Protein AF-A0A3D3LKY5-F1 (afdb_monomer)

Secondary structure (DSSP, 8-state):
--PPPPPP---TTHHHHHHHHHHHHHHHHHHHHHHHHHHHHHHHHHHHHHHHHHHHHHHHHHHHHHS--S---------------PPPEE-TTS-EEE----PPPP---GGG-S-HHHHHHHHHHHSTT--HHHHHHHH--

Structure (mmCIF, N/CA/C/O backbone):
data_AF-A0A3D3LKY5-F1
#
_entry.id   AF-A0A3D3LKY5-F1
#
loop_
_atom_site.group_PDB
_atom_site.id
_atom_site.type_symbol
_atom_site.label_atom_id
_atom_site.label_alt_id
_atom_site.label_comp_id
_atom_site.label_asym_id
_atom_site.label_entity_id
_atom_site.label_seq_id
_atom_site.pdbx_PDB_ins_code
_atom_site.Cartn_x
_atom_site.Cartn_y
_atom_site.Cartn_z
_atom_site.occupancy
_atom_site.B_iso_or_equiv
_atom_site.auth_seq_id
_atom_site.auth_comp_id
_atom_site.auth_asym_id
_atom_site.auth_atom_id
_atom_site.pdbx_PDB_model_num
ATOM 1 N N . MET A 1 1 ? 60.488 28.806 -80.073 1.00 52.31 1 MET A N 1
ATOM 2 C CA . MET A 1 1 ? 60.770 27.748 -79.081 1.00 52.31 1 MET A CA 1
ATOM 3 C C . MET A 1 1 ? 59.450 27.119 -78.659 1.00 52.31 1 MET A C 1
ATOM 5 O O . MET A 1 1 ? 58.721 27.732 -77.890 1.00 52.31 1 MET A O 1
ATOM 9 N N . ARG A 1 2 ? 59.083 25.960 -79.209 1.00 46.91 2 ARG A N 1
ATOM 10 C CA . ARG A 1 2 ? 57.950 25.161 -78.720 1.00 46.91 2 ARG A CA 1
ATOM 11 C C . ARG A 1 2 ? 58.425 23.718 -78.648 1.00 46.91 2 ARG A C 1
ATOM 13 O O . ARG A 1 2 ? 58.752 23.145 -79.676 1.00 46.91 2 ARG A O 1
ATOM 20 N N . GLY A 1 3 ? 58.602 23.235 -77.420 1.00 55.47 3 GLY A N 1
ATOM 21 C CA . GLY A 1 3 ? 59.108 21.901 -77.127 1.00 55.47 3 GLY A CA 1
ATOM 22 C C . GLY A 1 3 ? 58.066 20.847 -77.463 1.00 55.47 3 GLY A C 1
ATOM 23 O O . GLY A 1 3 ? 56.896 20.993 -77.110 1.00 55.47 3 GLY A O 1
ATOM 24 N N . GLU A 1 4 ? 58.510 19.809 -78.157 1.00 60.66 4 GLU A N 1
ATOM 25 C CA . GLU A 1 4 ? 57.717 18.615 -78.399 1.00 60.66 4 GLU A CA 1
ATOM 26 C C . GLU A 1 4 ? 57.627 17.792 -77.111 1.00 60.66 4 GLU A C 1
ATOM 28 O O . GLU A 1 4 ? 58.627 17.542 -76.434 1.00 60.66 4 GLU A O 1
ATOM 33 N N . VAL A 1 5 ? 56.405 17.412 -76.748 1.00 64.69 5 VAL A N 1
ATOM 34 C CA . VAL A 1 5 ? 56.113 16.546 -75.606 1.00 64.69 5 VAL A CA 1
ATOM 35 C C . VAL A 1 5 ? 56.285 15.088 -76.033 1.00 64.69 5 VAL A C 1
ATOM 37 O O . VAL A 1 5 ? 55.597 14.606 -76.928 1.00 64.69 5 VAL A O 1
ATOM 40 N N . MET A 1 6 ? 57.230 14.391 -75.402 1.00 57.34 6 MET A N 1
ATOM 41 C CA . MET A 1 6 ? 57.475 12.964 -75.621 1.00 57.34 6 MET A CA 1
ATOM 42 C C . MET A 1 6 ? 56.265 12.123 -75.169 1.00 57.34 6 MET A C 1
ATOM 44 O O . MET A 1 6 ? 55.723 12.388 -74.092 1.00 57.34 6 MET A O 1
ATOM 48 N N . PRO A 1 7 ? 55.855 11.087 -75.925 1.00 61.62 7 PRO A N 1
ATOM 49 C CA . PRO A 1 7 ? 54.825 10.151 -75.488 1.00 61.62 7 PRO A CA 1
ATOM 50 C C . PRO A 1 7 ? 55.336 9.317 -74.304 1.00 61.62 7 PRO A C 1
ATOM 52 O O . PRO A 1 7 ? 56.430 8.752 -74.344 1.00 61.62 7 PRO A O 1
ATOM 55 N N . SER A 1 8 ? 54.551 9.258 -73.227 1.00 70.62 8 SER A N 1
ATOM 56 C CA . SER A 1 8 ? 54.893 8.525 -72.008 1.00 70.62 8 SER A CA 1
ATOM 57 C C . SER A 1 8 ? 55.044 7.029 -72.292 1.00 70.62 8 SER A C 1
ATOM 59 O O . SER A 1 8 ? 54.102 6.387 -72.759 1.00 70.62 8 SER A O 1
ATOM 61 N N . LEU A 1 9 ? 56.219 6.469 -71.982 1.00 64.88 9 LEU A N 1
ATOM 62 C CA . LEU A 1 9 ? 56.462 5.028 -72.001 1.00 64.88 9 LEU A CA 1
ATOM 63 C C . LEU A 1 9 ? 55.531 4.339 -70.992 1.00 64.88 9 LEU A C 1
ATOM 65 O O . LEU A 1 9 ? 55.742 4.430 -69.784 1.00 64.88 9 LEU A O 1
ATOM 69 N N . ILE A 1 10 ? 54.528 3.629 -71.503 1.00 66.50 10 ILE A N 1
ATOM 70 C CA . ILE A 1 10 ? 53.715 2.679 -70.739 1.00 66.50 10 ILE A CA 1
ATOM 71 C C . ILE A 1 10 ? 54.662 1.594 -70.219 1.00 66.50 10 ILE A C 1
ATOM 73 O O . ILE A 1 10 ? 55.344 0.937 -71.011 1.00 66.50 10 ILE A O 1
ATOM 77 N N . ARG A 1 11 ? 54.754 1.436 -68.895 1.00 65.81 11 ARG A N 1
ATOM 78 C CA . ARG A 1 11 ? 55.607 0.428 -68.253 1.00 65.81 11 ARG A CA 1
ATOM 79 C C . ARG A 1 11 ? 54.828 -0.888 -68.181 1.00 65.81 11 ARG A C 1
ATOM 81 O O . ARG A 1 11 ? 53.928 -1.004 -67.348 1.00 65.81 11 ARG A O 1
ATOM 88 N N . PRO A 1 12 ? 55.150 -1.903 -69.005 1.00 63.28 12 PRO A N 1
ATOM 89 C CA . PRO A 1 12 ? 54.404 -3.153 -68.991 1.00 63.28 12 PRO A CA 1
ATOM 90 C C . PRO A 1 12 ? 54.584 -3.843 -67.631 1.00 63.28 12 PRO A C 1
ATOM 92 O O . PRO A 1 12 ? 55.685 -4.249 -67.269 1.00 63.28 12 PRO A O 1
ATOM 95 N N . GLY A 1 13 ? 53.494 -3.933 -66.865 1.00 63.78 13 GLY A N 1
ATOM 96 C CA . GLY A 1 13 ? 53.417 -4.638 -65.581 1.00 63.78 13 GLY A CA 1
ATOM 97 C C . GLY A 1 13 ? 53.210 -3.757 -64.342 1.00 63.78 13 GLY A C 1
ATOM 98 O O . GLY A 1 13 ? 52.668 -4.253 -63.360 1.00 63.78 13 GLY A O 1
ATOM 99 N N . GLY A 1 14 ? 53.566 -2.468 -64.378 1.00 71.31 14 GLY A N 1
ATOM 100 C CA . GLY A 1 14 ? 53.339 -1.551 -63.246 1.00 71.31 14 GLY A CA 1
ATOM 101 C C . GLY A 1 14 ? 51.885 -1.088 -63.156 1.00 71.31 14 GLY A C 1
ATOM 102 O O . GLY A 1 14 ? 51.261 -1.159 -62.100 1.00 71.31 14 GLY A O 1
ATOM 103 N N . ASP A 1 15 ? 51.322 -0.728 -64.306 1.00 72.50 15 ASP A N 1
ATOM 104 C CA . ASP A 1 15 ? 50.029 -0.046 -64.388 1.00 72.50 15 ASP A CA 1
ATOM 105 C C . ASP A 1 15 ? 48.854 -0.951 -63.970 1.00 72.50 15 ASP A C 1
ATOM 107 O O . ASP A 1 15 ? 47.875 -0.487 -63.391 1.00 72.50 15 ASP A O 1
ATOM 111 N N . LEU A 1 16 ? 48.960 -2.269 -64.194 1.00 67.50 16 LEU A N 1
ATOM 112 C CA . LEU A 1 16 ? 47.944 -3.244 -63.771 1.00 67.50 16 LEU A CA 1
ATOM 113 C C . LEU A 1 16 ? 47.946 -3.461 -62.253 1.00 67.50 16 LEU A C 1
ATOM 115 O O . LEU A 1 16 ? 46.887 -3.615 -61.645 1.00 67.50 16 LEU A O 1
ATOM 119 N N . VAL A 1 17 ? 49.133 -3.466 -61.641 1.00 71.31 17 VAL A N 1
ATOM 120 C CA . VAL A 1 17 ? 49.287 -3.612 -60.189 1.00 71.31 17 VAL A CA 1
ATOM 121 C C . VAL A 1 17 ? 48.835 -2.334 -59.481 1.00 71.31 17 VAL A C 1
ATOM 123 O O . VAL A 1 17 ? 48.178 -2.392 -58.445 1.00 71.31 17 VAL A O 1
ATOM 126 N N . GLU A 1 18 ? 49.111 -1.170 -60.059 1.00 74.19 18 GLU A N 1
ATOM 127 C CA . GLU A 1 18 ? 48.651 0.107 -59.519 1.00 74.19 18 GLU A CA 1
ATOM 128 C C . GLU A 1 18 ? 47.128 0.262 -59.640 1.00 74.19 18 GLU A C 1
ATOM 130 O O . GLU A 1 18 ? 46.463 0.586 -58.653 1.00 74.19 18 GLU A O 1
ATOM 135 N N . ALA A 1 19 ? 46.551 -0.089 -60.794 1.00 73.31 19 ALA A N 1
ATOM 136 C CA . ALA A 1 19 ? 45.103 -0.089 -60.989 1.00 73.31 19 ALA A CA 1
ATOM 137 C C . ALA A 1 19 ? 44.390 -1.076 -60.049 1.00 73.31 19 ALA A C 1
ATOM 139 O O . ALA A 1 19 ? 43.373 -0.727 -59.446 1.00 73.31 19 ALA A O 1
ATOM 140 N N . THR A 1 20 ? 44.930 -2.289 -59.863 1.00 76.50 20 THR A N 1
ATOM 141 C CA . THR A 1 20 ? 44.315 -3.270 -58.957 1.00 76.50 20 THR A CA 1
ATOM 142 C C . THR A 1 20 ? 44.424 -2.846 -57.494 1.00 76.50 20 THR A C 1
ATOM 144 O O . THR A 1 20 ? 43.469 -3.034 -56.742 1.00 76.50 20 THR A O 1
ATOM 147 N N . ASN A 1 21 ? 45.542 -2.239 -57.082 1.00 76.12 21 ASN A N 1
ATOM 148 C CA . ASN A 1 21 ? 45.731 -1.756 -55.714 1.00 76.12 21 ASN A CA 1
ATOM 149 C C . ASN A 1 21 ? 44.839 -0.546 -55.413 1.00 76.12 21 ASN A C 1
ATOM 151 O O . ASN A 1 21 ? 44.225 -0.496 -54.347 1.00 76.12 21 ASN A O 1
ATOM 155 N N . ALA A 1 22 ? 44.698 0.386 -56.360 1.00 77.81 22 ALA A N 1
ATOM 156 C CA . ALA A 1 22 ? 43.762 1.502 -56.245 1.00 77.81 22 ALA A CA 1
ATOM 157 C C . ALA A 1 22 ? 42.313 1.001 -56.129 1.00 77.81 22 ALA A C 1
ATOM 159 O O . ALA A 1 22 ? 41.552 1.457 -55.276 1.00 77.81 22 ALA A O 1
ATOM 160 N N . GLN A 1 23 ? 41.944 -0.001 -56.929 1.00 76.88 23 GLN A N 1
ATOM 161 C CA . GLN A 1 23 ? 40.609 -0.589 -56.899 1.00 76.88 23 GLN A CA 1
ATOM 162 C C . GLN A 1 23 ? 40.333 -1.388 -55.615 1.00 76.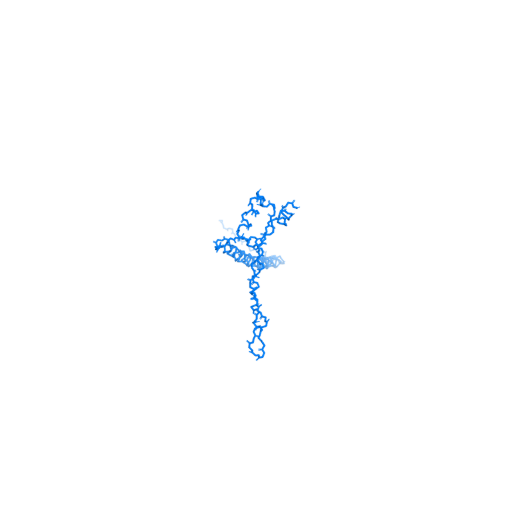88 23 GLN A C 1
ATOM 164 O O . GLN A 1 23 ? 39.226 -1.313 -55.081 1.00 76.88 23 GLN A O 1
ATOM 169 N N . LEU A 1 24 ? 41.325 -2.107 -55.079 1.00 75.62 24 LEU A N 1
ATOM 170 C CA . LEU A 1 24 ? 41.229 -2.787 -53.783 1.00 75.62 24 LEU A CA 1
ATOM 171 C C . LEU A 1 24 ? 41.113 -1.789 -52.625 1.00 75.62 24 LEU A C 1
ATOM 173 O O . LEU A 1 24 ? 40.281 -1.991 -51.745 1.00 75.62 24 LEU A O 1
ATOM 177 N N . GLY A 1 25 ? 41.876 -0.692 -52.653 1.00 73.81 25 GLY A N 1
ATOM 178 C CA . GLY A 1 25 ? 41.797 0.372 -51.649 1.00 73.81 25 GLY A CA 1
ATOM 179 C C . GLY A 1 25 ? 40.419 1.039 -51.597 1.00 73.81 25 GLY A C 1
ATOM 180 O O . GLY A 1 25 ? 39.870 1.231 -50.514 1.00 73.81 25 GLY A O 1
ATOM 181 N N . ILE A 1 26 ? 39.813 1.306 -52.759 1.00 75.94 26 ILE A N 1
ATOM 182 C CA . ILE A 1 26 ? 38.449 1.857 -52.845 1.00 75.94 26 ILE A CA 1
ATOM 183 C C . ILE A 1 26 ? 37.420 0.867 -52.280 1.00 75.94 26 ILE A C 1
ATOM 185 O O . ILE A 1 26 ? 36.533 1.261 -51.528 1.00 75.94 26 ILE A O 1
ATOM 189 N N . ARG A 1 27 ? 37.543 -0.427 -52.602 1.00 72.62 27 ARG A N 1
ATOM 190 C CA . ARG A 1 27 ? 36.620 -1.471 -52.120 1.00 72.62 27 ARG A CA 1
ATOM 191 C C . ARG A 1 27 ? 36.737 -1.702 -50.613 1.00 72.62 27 ARG A C 1
ATOM 193 O O . ARG A 1 27 ? 35.718 -1.896 -49.962 1.00 72.62 27 ARG A O 1
ATOM 200 N N . LEU A 1 28 ? 37.950 -1.678 -50.064 1.00 74.06 28 LEU A N 1
ATOM 201 C CA . LEU A 1 28 ? 38.181 -1.816 -48.624 1.00 74.06 28 LEU A CA 1
ATOM 202 C C . LEU A 1 28 ? 37.582 -0.632 -47.856 1.00 74.06 28 LEU A C 1
ATOM 204 O O . LEU A 1 28 ? 36.831 -0.859 -46.912 1.00 74.06 28 LEU A O 1
ATOM 208 N N . GLY A 1 29 ? 37.809 0.602 -48.317 1.00 73.06 29 GLY A N 1
ATOM 209 C CA . GLY A 1 29 ? 37.214 1.791 -47.698 1.00 73.06 29 GLY A CA 1
ATOM 210 C C . GLY A 1 29 ? 35.680 1.797 -47.734 1.00 73.06 29 GLY A C 1
ATOM 211 O O . GLY A 1 29 ? 35.040 2.219 -46.772 1.00 73.06 29 GLY A O 1
ATOM 212 N N . ASP A 1 30 ? 35.078 1.272 -48.806 1.00 75.44 30 ASP A N 1
ATOM 213 C CA . ASP A 1 30 ? 33.621 1.153 -48.937 1.00 75.44 30 ASP A CA 1
ATOM 214 C C . ASP A 1 30 ? 33.035 0.125 -47.945 1.00 75.44 30 ASP A C 1
ATOM 216 O O . ASP A 1 30 ? 32.052 0.401 -47.252 1.00 75.44 30 ASP A O 1
ATOM 220 N N . LEU A 1 31 ? 33.695 -1.030 -47.784 1.00 75.56 31 LEU A N 1
ATOM 221 C CA . LEU A 1 31 ? 33.303 -2.070 -46.821 1.00 75.56 31 LEU A CA 1
ATOM 222 C C . LEU A 1 31 ? 33.461 -1.610 -45.363 1.00 75.56 31 LEU A C 1
ATOM 224 O O . LEU A 1 31 ? 32.589 -1.887 -44.533 1.00 75.56 31 LEU A O 1
ATOM 228 N N . GLU A 1 32 ? 34.543 -0.896 -45.050 1.00 74.38 32 GLU A N 1
ATOM 229 C CA . GLU A 1 32 ? 34.775 -0.315 -43.725 1.00 74.38 32 GLU A CA 1
ATOM 230 C C . GLU A 1 32 ? 33.727 0.754 -43.394 1.00 74.38 32 GLU A C 1
ATOM 232 O O . GLU A 1 32 ? 33.139 0.722 -42.309 1.00 74.38 32 GLU A O 1
ATOM 237 N N . GLY A 1 33 ? 33.416 1.643 -44.344 1.00 72.62 33 GLY A N 1
ATOM 238 C CA . GLY A 1 33 ? 32.361 2.647 -44.192 1.00 72.62 33 GLY A CA 1
ATOM 239 C C . GLY A 1 33 ? 30.993 2.014 -43.928 1.00 72.62 33 GLY A C 1
ATOM 240 O O . GLY A 1 33 ? 30.315 2.366 -42.960 1.00 72.62 33 GLY A O 1
ATOM 241 N N . HIS A 1 34 ? 30.632 0.991 -44.707 1.00 70.38 34 HIS A N 1
ATOM 242 C CA . HIS A 1 34 ? 29.359 0.283 -44.551 1.00 70.38 34 HIS A CA 1
ATOM 243 C C . HIS A 1 34 ? 29.252 -0.433 -43.194 1.00 70.38 34 HIS A C 1
ATOM 245 O O . HIS A 1 34 ? 28.199 -0.403 -42.548 1.00 70.38 34 HIS A O 1
ATOM 251 N N . ALA A 1 35 ? 30.338 -1.051 -42.718 1.00 72.69 35 ALA A N 1
ATOM 252 C CA . ALA A 1 35 ? 30.370 -1.702 -41.407 1.00 72.69 35 ALA A CA 1
ATOM 253 C C . ALA A 1 35 ? 30.229 -0.693 -40.248 1.00 72.69 35 ALA A C 1
ATOM 255 O O . ALA A 1 35 ? 29.522 -0.955 -39.261 1.00 72.69 35 ALA A O 1
ATOM 256 N N . VAL A 1 36 ? 30.854 0.481 -40.376 1.00 78.06 36 VAL A N 1
ATOM 257 C CA . VAL A 1 36 ? 30.752 1.574 -39.399 1.00 78.06 36 VAL A CA 1
ATOM 258 C C . VAL A 1 36 ? 29.339 2.159 -39.367 1.00 78.06 36 VAL A C 1
ATOM 260 O O . VAL A 1 36 ? 28.795 2.367 -38.278 1.00 78.06 36 VAL A O 1
ATOM 263 N N . ASP A 1 37 ? 28.699 2.354 -40.519 1.00 79.31 37 ASP A N 1
ATOM 264 C CA . ASP A 1 37 ? 27.351 2.926 -40.604 1.00 79.31 37 ASP A CA 1
ATOM 265 C C . ASP A 1 37 ? 26.276 2.008 -40.014 1.00 79.31 37 ASP A C 1
ATOM 267 O O . ASP A 1 37 ? 25.388 2.463 -39.280 1.00 79.31 37 ASP A O 1
ATOM 271 N N . ILE A 1 38 ? 26.381 0.696 -40.245 1.00 80.88 38 ILE A N 1
ATOM 272 C CA . ILE A 1 38 ? 25.483 -0.294 -39.631 1.00 80.88 38 ILE A CA 1
ATOM 273 C C . ILE A 1 38 ? 25.619 -0.257 -38.105 1.00 80.88 38 ILE A C 1
ATOM 275 O O . ILE A 1 38 ? 24.614 -0.262 -37.385 1.00 80.88 38 ILE A O 1
ATOM 279 N N . THR A 1 39 ? 26.852 -0.183 -37.604 1.00 82.50 39 THR A N 1
ATOM 280 C CA . THR A 1 39 ? 27.130 -0.120 -36.164 1.00 82.50 39 THR A CA 1
ATOM 281 C C . THR A 1 39 ? 26.595 1.177 -35.560 1.00 82.50 39 THR A C 1
ATOM 283 O O . THR A 1 39 ? 25.874 1.146 -34.558 1.00 82.50 39 THR A O 1
ATOM 286 N N . ARG A 1 40 ? 26.844 2.316 -36.215 1.00 88.12 40 ARG A N 1
ATOM 287 C CA . ARG A 1 40 ? 26.341 3.635 -35.810 1.00 88.12 40 ARG A CA 1
ATOM 288 C C . ARG A 1 40 ? 24.813 3.658 -35.746 1.00 88.12 40 ARG A C 1
ATOM 290 O O . ARG A 1 40 ? 24.254 4.160 -34.771 1.00 88.12 40 ARG A O 1
ATOM 297 N N . ARG A 1 41 ? 24.125 3.068 -36.727 1.00 89.50 41 ARG A N 1
ATOM 298 C CA . ARG A 1 41 ? 22.655 2.999 -36.759 1.00 89.50 41 ARG A CA 1
ATOM 299 C C . ARG A 1 41 ? 22.077 2.158 -35.618 1.00 89.50 41 ARG A C 1
ATOM 301 O O . ARG A 1 41 ? 21.067 2.543 -35.032 1.00 89.50 41 ARG A O 1
ATOM 308 N N . ARG A 1 42 ? 22.719 1.039 -35.270 1.00 91.31 42 ARG A N 1
ATOM 309 C CA . ARG A 1 42 ? 22.307 0.189 -34.137 1.00 91.31 42 ARG A CA 1
ATOM 310 C C . ARG A 1 42 ? 22.475 0.901 -32.796 1.00 91.31 42 ARG A C 1
ATOM 312 O O . ARG A 1 42 ? 21.579 0.820 -31.961 1.00 91.31 42 ARG A O 1
ATOM 319 N N . ILE A 1 43 ? 23.578 1.630 -32.619 1.00 93.81 43 ILE A N 1
ATOM 320 C CA . ILE A 1 43 ? 23.828 2.431 -31.412 1.00 93.81 43 ILE A CA 1
ATOM 321 C C . ILE A 1 43 ? 22.760 3.517 -31.264 1.00 93.81 43 ILE A C 1
ATOM 323 O O . ILE A 1 43 ? 22.163 3.642 -30.199 1.00 93.81 43 ILE A O 1
ATOM 327 N N . TRP A 1 44 ? 22.453 4.251 -32.337 1.00 95.50 44 TRP A N 1
ATOM 328 C CA . TRP A 1 44 ? 21.390 5.259 -32.314 1.00 95.50 44 TRP A CA 1
ATOM 329 C C . TRP A 1 44 ? 20.019 4.671 -31.983 1.00 95.50 44 TRP A C 1
ATOM 331 O O . TRP A 1 44 ? 19.278 5.265 -31.205 1.00 95.50 44 TRP A O 1
ATOM 341 N N . LEU A 1 45 ? 19.692 3.494 -32.521 1.00 95.12 45 LEU A N 1
ATOM 342 C CA . LEU A 1 45 ? 18.448 2.800 -32.191 1.00 95.12 45 LEU A CA 1
ATOM 343 C C . LEU A 1 45 ? 18.396 2.429 -30.703 1.00 95.12 45 LEU A C 1
ATOM 345 O O . LEU A 1 45 ? 17.387 2.682 -30.050 1.00 95.12 45 LEU A O 1
ATOM 349 N N . ALA A 1 46 ? 19.485 1.887 -30.152 1.00 95.31 46 ALA A N 1
ATOM 350 C CA . ALA A 1 46 ? 19.567 1.554 -28.733 1.00 95.31 46 ALA A CA 1
ATOM 351 C C . ALA A 1 46 ? 19.406 2.799 -27.846 1.00 95.31 46 ALA A C 1
ATOM 353 O O . ALA A 1 46 ? 18.621 2.765 -26.900 1.00 95.31 46 ALA A O 1
ATOM 354 N N . ILE A 1 47 ? 20.080 3.905 -28.183 1.00 96.56 47 ILE A N 1
ATOM 355 C CA . ILE A 1 47 ? 19.946 5.185 -27.471 1.00 96.56 47 ILE A CA 1
ATOM 356 C C . ILE A 1 47 ? 18.483 5.629 -27.462 1.00 96.56 47 ILE A C 1
ATOM 358 O O . ILE A 1 47 ? 17.940 5.886 -26.395 1.00 96.56 47 ILE A O 1
ATOM 362 N N . TRP A 1 48 ? 17.818 5.639 -28.619 1.00 97.56 48 TRP A N 1
ATOM 363 C CA . TRP A 1 48 ? 16.413 6.042 -28.714 1.00 97.56 48 TRP A CA 1
ATOM 364 C C . TRP A 1 48 ? 15.477 5.175 -27.871 1.00 97.56 48 TRP A C 1
ATOM 366 O O . TRP A 1 48 ? 14.611 5.709 -27.177 1.00 97.56 48 TRP A O 1
ATOM 376 N N . VAL A 1 49 ? 15.662 3.854 -27.893 1.00 97.56 49 VAL A N 1
ATOM 377 C CA . VAL A 1 49 ? 14.863 2.925 -27.081 1.00 97.56 49 VAL A CA 1
ATOM 378 C C . VAL A 1 49 ? 15.073 3.191 -25.591 1.00 97.56 49 VAL A C 1
ATOM 380 O O . VAL A 1 49 ? 14.098 3.329 -24.852 1.00 97.56 49 VAL A O 1
ATOM 383 N N . PHE A 1 50 ? 16.324 3.319 -25.145 1.00 97.50 50 PHE A N 1
ATOM 384 C CA . PHE A 1 50 ? 16.625 3.621 -23.746 1.00 97.50 50 PHE A CA 1
ATOM 385 C C . PHE A 1 50 ? 16.072 4.983 -23.324 1.00 97.50 50 PHE A C 1
ATOM 387 O O . PHE A 1 50 ? 15.440 5.081 -22.274 1.00 97.50 50 PHE A O 1
ATOM 394 N N . THR A 1 51 ? 16.240 6.018 -24.147 1.00 97.94 51 THR A N 1
ATOM 395 C CA . THR A 1 51 ? 15.677 7.349 -23.896 1.00 97.94 51 THR A CA 1
ATOM 396 C C . THR A 1 51 ? 14.160 7.285 -23.729 1.00 97.94 51 THR A C 1
ATOM 398 O O . THR A 1 51 ? 13.634 7.855 -22.776 1.00 97.94 51 THR A O 1
ATOM 401 N N . LEU A 1 52 ? 13.452 6.547 -24.589 1.00 98.00 52 LEU A N 1
ATOM 402 C CA . LEU A 1 52 ? 12.000 6.390 -24.492 1.00 98.00 52 LEU A CA 1
ATOM 403 C C . LEU A 1 52 ? 11.580 5.692 -23.188 1.00 98.00 52 LEU A C 1
ATOM 405 O O . LEU A 1 52 ? 10.653 6.145 -22.517 1.00 98.00 52 LEU A O 1
ATOM 409 N N . ILE A 1 53 ? 12.289 4.631 -22.792 1.00 97.56 53 ILE A N 1
ATOM 410 C CA . ILE A 1 53 ? 12.048 3.933 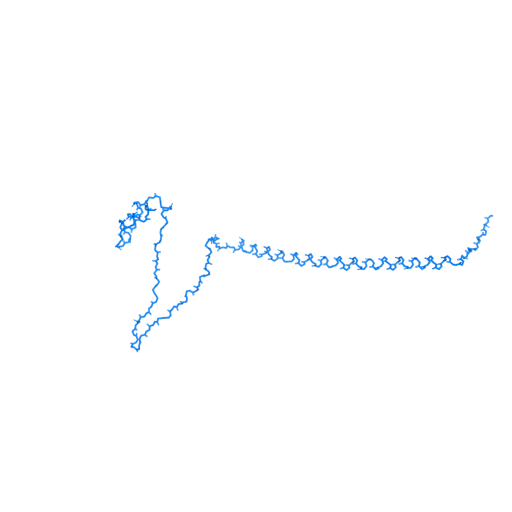-21.520 1.00 97.56 53 ILE A CA 1
ATOM 411 C C . ILE A 1 53 ? 12.254 4.887 -20.339 1.00 97.56 53 ILE A C 1
ATOM 413 O O . ILE A 1 53 ? 11.397 4.968 -19.459 1.00 97.56 53 ILE A O 1
ATOM 417 N N . PHE A 1 54 ? 13.353 5.645 -20.323 1.00 97.50 54 PHE A N 1
ATOM 418 C CA . PHE A 1 54 ? 13.628 6.603 -19.252 1.00 97.50 54 PHE A CA 1
ATOM 419 C C . PHE A 1 54 ? 12.586 7.722 -19.180 1.00 97.50 54 PHE A C 1
ATOM 421 O O . PHE A 1 54 ? 12.185 8.092 -18.078 1.00 97.50 54 PHE A O 1
ATOM 428 N N . ILE A 1 55 ? 12.093 8.216 -20.319 1.00 97.56 55 ILE A N 1
ATOM 429 C CA . ILE A 1 55 ? 10.993 9.190 -20.355 1.00 97.56 55 ILE A CA 1
ATOM 430 C C . ILE A 1 55 ? 9.717 8.591 -19.751 1.00 97.56 55 ILE A C 1
ATOM 432 O O . ILE A 1 55 ? 9.076 9.244 -18.931 1.00 97.56 55 ILE A O 1
ATOM 436 N N . LEU A 1 56 ? 9.360 7.348 -20.094 1.00 96.50 56 LEU A N 1
ATOM 437 C CA . LEU A 1 56 ? 8.184 6.672 -19.529 1.00 96.50 56 LEU A CA 1
ATOM 438 C C . LEU A 1 56 ? 8.305 6.466 -18.015 1.00 96.50 56 LEU A C 1
ATOM 440 O O . LEU A 1 56 ? 7.345 6.713 -17.283 1.00 96.50 56 LEU A O 1
ATOM 444 N N . LEU A 1 57 ? 9.479 6.051 -17.536 1.00 95.06 57 LEU A N 1
ATOM 445 C CA . LEU A 1 57 ? 9.755 5.920 -16.104 1.00 95.06 57 LEU A CA 1
ATOM 446 C C . LEU A 1 57 ? 9.674 7.278 -15.404 1.00 95.06 57 LEU A C 1
ATOM 448 O O . LEU A 1 57 ? 9.002 7.391 -14.382 1.00 95.06 57 LEU A O 1
ATOM 452 N N . GLY A 1 58 ? 10.303 8.309 -15.969 1.00 93.69 58 GLY A N 1
ATOM 453 C CA . GLY A 1 58 ? 10.260 9.674 -15.450 1.00 93.69 58 GLY A CA 1
ATOM 454 C C . GLY A 1 58 ? 8.835 10.219 -15.382 1.00 93.69 58 GLY A C 1
ATOM 455 O O . GLY A 1 58 ? 8.436 10.750 -14.351 1.00 93.69 58 GLY A O 1
ATOM 456 N N . ALA A 1 59 ? 8.032 10.010 -16.426 1.00 92.00 59 ALA A N 1
ATOM 457 C CA . ALA A 1 59 ? 6.623 10.393 -16.451 1.00 92.00 59 ALA A CA 1
ATOM 458 C C . ALA A 1 59 ? 5.793 9.613 -15.421 1.00 92.00 59 ALA A C 1
ATOM 460 O O . ALA A 1 59 ? 4.957 10.196 -14.734 1.00 92.00 59 ALA A O 1
ATOM 461 N N . ARG A 1 60 ? 6.030 8.303 -15.265 1.00 88.81 60 ARG A N 1
ATOM 462 C CA . ARG A 1 60 ? 5.350 7.484 -14.250 1.00 88.81 60 ARG A CA 1
ATOM 463 C C . ARG A 1 60 ? 5.701 7.944 -12.839 1.00 88.81 60 ARG A C 1
ATOM 465 O O . ARG A 1 60 ? 4.804 8.024 -12.004 1.00 88.81 60 ARG A O 1
ATOM 472 N N . LEU A 1 61 ? 6.971 8.258 -12.591 1.00 88.12 61 LEU A N 1
ATOM 473 C CA . LEU A 1 61 ? 7.440 8.804 -11.320 1.00 88.12 61 LEU A CA 1
ATOM 474 C C . LEU A 1 61 ? 6.841 10.185 -11.065 1.00 88.12 61 LEU A C 1
ATOM 476 O O . LEU A 1 61 ? 6.279 10.384 -10.001 1.00 88.12 61 LEU A O 1
ATOM 480 N N . ALA A 1 62 ? 6.873 11.094 -12.040 1.00 87.31 62 ALA A N 1
ATOM 481 C CA . ALA A 1 62 ? 6.254 12.412 -11.928 1.00 87.31 62 ALA A CA 1
ATOM 482 C C . ALA A 1 62 ? 4.744 12.318 -11.662 1.00 87.31 62 ALA A C 1
ATOM 484 O O . ALA A 1 62 ? 4.220 13.056 -10.840 1.00 87.31 62 ALA A O 1
ATOM 485 N N . ASN A 1 63 ? 4.043 11.376 -12.296 1.00 83.12 63 ASN A N 1
ATOM 486 C CA . ASN A 1 63 ? 2.631 11.117 -12.013 1.00 83.12 63 ASN A CA 1
ATOM 487 C C . ASN A 1 63 ? 2.425 10.655 -10.556 1.00 83.12 63 ASN A C 1
ATOM 489 O O . ASN A 1 63 ? 1.556 11.162 -9.858 1.00 83.12 63 ASN A O 1
ATOM 493 N N . LEU A 1 64 ? 3.277 9.748 -10.069 1.00 76.75 64 LEU A N 1
ATOM 494 C CA . LEU A 1 64 ? 3.247 9.269 -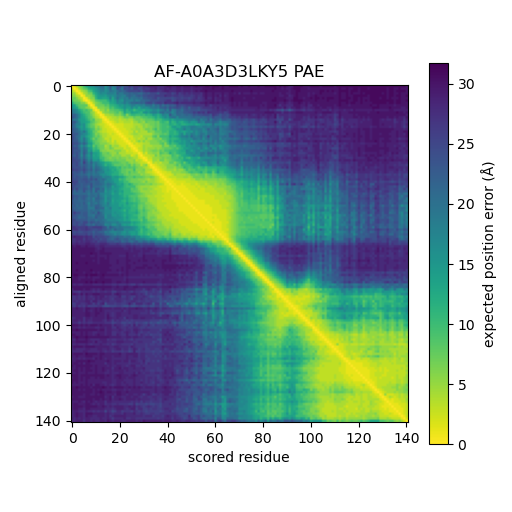8.682 1.00 76.75 64 LEU A CA 1
ATOM 495 C C . LEU A 1 64 ? 3.624 10.349 -7.652 1.00 76.75 64 LEU A C 1
ATOM 497 O O . LEU A 1 64 ? 3.131 10.295 -6.530 1.00 76.75 64 LEU A O 1
ATOM 501 N N . THR A 1 65 ? 4.507 11.290 -7.995 1.00 75.81 65 THR A N 1
ATOM 502 C CA . THR A 1 65 ? 5.024 12.298 -7.054 1.00 75.81 65 THR A CA 1
ATOM 503 C C . THR A 1 65 ? 4.271 13.623 -7.095 1.00 75.81 65 THR A C 1
ATOM 505 O O . THR A 1 65 ? 4.129 14.256 -6.055 1.00 75.81 65 THR A O 1
ATOM 508 N N . VAL A 1 66 ? 3.802 14.054 -8.267 1.00 73.50 66 VAL A N 1
ATOM 509 C CA . VAL A 1 66 ? 3.116 15.342 -8.468 1.00 73.50 66 VAL A CA 1
ATOM 510 C C . VAL A 1 66 ? 1.596 15.176 -8.436 1.00 73.50 66 VAL A C 1
ATOM 512 O O . VAL A 1 66 ? 0.906 16.069 -7.963 1.00 73.50 66 VAL A O 1
ATOM 515 N N . GLY A 1 67 ? 1.064 14.037 -8.898 1.00 60.94 67 GLY A N 1
ATOM 516 C CA . GLY A 1 67 ? -0.376 13.735 -8.895 1.00 60.94 67 GLY A CA 1
ATOM 517 C C . GLY A 1 67 ? -0.876 13.010 -7.640 1.00 60.94 67 GLY A C 1
ATOM 518 O O . GLY A 1 67 ? -2.022 12.566 -7.601 1.00 60.94 67 GLY A O 1
ATOM 519 N N . GLY A 1 68 ? -0.018 12.832 -6.633 1.00 57.03 68 GLY A N 1
ATOM 520 C CA . GLY A 1 68 ? -0.343 12.140 -5.391 1.00 57.03 68 GLY A CA 1
ATOM 521 C C . GLY A 1 68 ? -1.093 13.028 -4.400 1.00 57.03 68 GLY A C 1
ATOM 522 O O . GLY A 1 68 ? -0.518 13.420 -3.389 1.00 57.03 68 GLY A O 1
ATOM 523 N N . ASP A 1 69 ? -2.379 13.289 -4.640 1.00 56.97 69 ASP A N 1
ATOM 524 C CA . ASP A 1 69 ? -3.307 13.793 -3.612 1.00 56.97 69 ASP A CA 1
ATOM 525 C C . ASP A 1 69 ? -3.666 12.674 -2.621 1.00 56.97 69 ASP A C 1
ATOM 527 O O . ASP A 1 69 ? -4.791 12.181 -2.529 1.00 56.97 69 ASP A O 1
ATOM 531 N N . GLY A 1 70 ? -2.671 12.228 -1.868 1.00 55.94 70 GLY A N 1
ATOM 532 C CA . GLY A 1 70 ? -2.863 11.281 -0.787 1.00 55.94 70 GLY A CA 1
ATOM 533 C C . GLY A 1 70 ? -1.587 11.186 0.027 1.00 55.94 70 GLY A C 1
ATOM 534 O O . GLY A 1 70 ? -0.516 11.039 -0.566 1.00 55.94 70 GLY A O 1
ATOM 535 N N . PRO A 1 71 ? -1.656 11.285 1.368 1.00 50.31 71 PRO A N 1
ATOM 536 C CA . PRO A 1 71 ? -0.467 11.183 2.191 1.00 50.31 71 PRO A CA 1
ATOM 537 C C . PRO A 1 71 ? 0.262 9.899 1.805 1.00 50.31 71 PRO A C 1
ATOM 539 O O . PRO A 1 71 ? -0.335 8.819 1.820 1.00 50.31 71 PRO A O 1
ATOM 542 N N . MET A 1 72 ? 1.550 10.023 1.473 1.00 50.59 72 MET A N 1
ATOM 543 C CA . MET A 1 72 ? 2.511 8.922 1.508 1.00 50.59 72 MET A CA 1
ATOM 544 C C . MET A 1 72 ? 2.595 8.432 2.958 1.00 50.59 72 MET A C 1
ATOM 546 O O . MET A 1 72 ? 3.574 8.637 3.670 1.00 50.59 72 MET A O 1
ATOM 550 N N . SER A 1 73 ? 1.513 7.829 3.439 1.00 46.59 73 SER A N 1
ATOM 551 C CA . SER A 1 73 ? 1.501 7.089 4.671 1.00 46.59 73 SER A CA 1
ATOM 552 C C . SER A 1 73 ? 2.283 5.835 4.358 1.00 46.59 73 SER A C 1
ATOM 554 O O . SER A 1 73 ? 1.820 4.948 3.645 1.00 46.59 73 SER A O 1
ATOM 556 N N . ALA A 1 74 ? 3.491 5.777 4.902 1.00 48.75 74 ALA A N 1
ATOM 557 C CA . ALA A 1 74 ? 4.315 4.588 5.022 1.00 48.75 74 ALA A CA 1
ATOM 558 C C . ALA A 1 74 ? 3.646 3.499 5.893 1.00 48.75 74 ALA A C 1
ATOM 560 O O . ALA A 1 74 ? 4.308 2.775 6.626 1.00 48.75 74 ALA A O 1
ATOM 561 N N . THR A 1 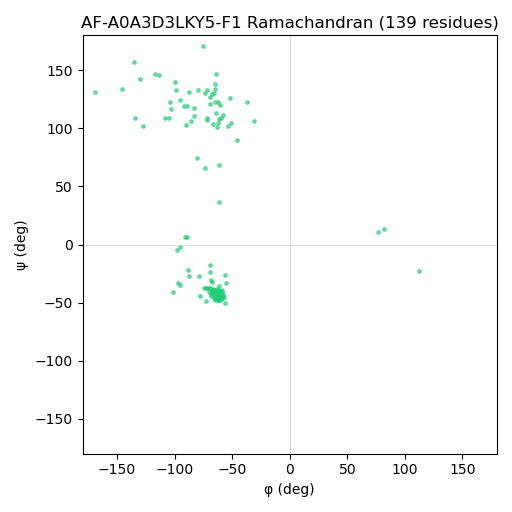75 ? 2.327 3.344 5.818 1.00 46.66 75 THR A N 1
ATOM 562 C CA . THR A 1 75 ? 1.707 2.045 5.981 1.00 46.66 75 THR A CA 1
ATOM 563 C C . THR A 1 75 ? 1.813 1.398 4.620 1.00 46.66 75 THR A C 1
ATOM 565 O O . THR A 1 75 ? 1.157 1.809 3.669 1.00 46.66 75 THR A O 1
ATOM 568 N N . ARG A 1 76 ? 2.659 0.373 4.530 1.00 45.28 76 ARG A N 1
ATOM 569 C CA . ARG A 1 76 ? 2.462 -0.732 3.601 1.00 45.28 76 ARG A CA 1
ATOM 570 C C . ARG A 1 76 ? 0.998 -1.133 3.739 1.00 45.28 76 ARG A C 1
ATOM 572 O O . ARG A 1 76 ? 0.655 -1.913 4.625 1.00 45.28 76 ARG A O 1
ATOM 579 N N . SER A 1 77 ? 0.129 -0.527 2.938 1.00 45.41 77 SER A N 1
ATOM 580 C CA . SER A 1 77 ? -1.233 -0.967 2.797 1.00 45.41 77 SER A CA 1
ATOM 581 C C . SER A 1 77 ? -1.058 -2.352 2.211 1.00 45.41 77 SER A C 1
ATOM 583 O O . SER A 1 77 ? -0.751 -2.554 1.039 1.00 45.41 77 SER A O 1
ATOM 585 N N . VAL A 1 78 ? -1.191 -3.348 3.088 1.00 54.44 78 VAL A N 1
ATOM 586 C CA . VAL A 1 78 ? -2.032 -4.491 2.775 1.00 54.44 78 VAL A CA 1
ATOM 587 C C . VAL A 1 78 ? -3.111 -3.886 1.890 1.00 54.44 78 VAL A C 1
ATOM 589 O O . VAL A 1 78 ? -3.869 -3.051 2.394 1.00 54.44 78 VAL A O 1
ATOM 592 N N . LEU A 1 79 ? -3.069 -4.143 0.566 1.00 53.44 79 LEU A N 1
ATOM 593 C CA . LEU A 1 79 ? -4.216 -3.859 -0.301 1.00 53.44 79 LEU A CA 1
ATOM 594 C C . LEU A 1 79 ? -5.399 -4.204 0.580 1.00 53.44 79 LEU A C 1
ATOM 596 O O . LEU A 1 79 ? -5.330 -5.321 1.107 1.00 53.44 79 LEU A O 1
ATOM 600 N N . PRO A 1 80 ? -6.354 -3.296 0.861 1.00 53.66 80 PRO A N 1
ATOM 601 C CA . PRO A 1 80 ? -7.501 -3.682 1.652 1.00 53.66 80 PRO A CA 1
ATOM 602 C C . PRO A 1 80 ? -8.036 -4.888 0.906 1.00 53.66 80 PRO A C 1
ATOM 604 O O . PRO A 1 80 ? -8.538 -4.749 -0.210 1.00 53.66 80 PRO A O 1
ATOM 607 N N . GLN A 1 81 ? -7.744 -6.081 1.437 1.00 55.69 81 GLN A N 1
ATOM 608 C CA . GLN A 1 81 ? -8.249 -7.318 0.903 1.00 55.69 81 GLN A CA 1
ATOM 609 C C . GLN A 1 81 ? -9.700 -7.047 1.117 1.00 55.69 81 GLN A C 1
ATOM 611 O O . GLN A 1 81 ? -10.093 -6.899 2.275 1.00 55.69 81 GLN A O 1
ATOM 616 N N . THR A 1 82 ? -10.390 -6.728 0.026 1.00 57.38 82 THR A N 1
ATOM 617 C CA . THR A 1 82 ? -11.749 -6.221 0.045 1.00 57.38 82 THR A CA 1
ATOM 618 C C . THR A 1 82 ? -12.455 -7.222 0.916 1.00 57.38 82 THR A C 1
ATOM 620 O O . THR A 1 82 ? -12.483 -8.391 0.531 1.00 57.38 82 THR A O 1
ATOM 623 N N . ALA A 1 83 ? -12.745 -6.825 2.161 1.00 61.19 83 ALA A N 1
ATOM 624 C CA . ALA A 1 83 ? -12.927 -7.791 3.230 1.00 61.19 83 ALA A CA 1
ATOM 625 C C . ALA A 1 83 ? -14.080 -8.642 2.751 1.00 61.19 83 ALA A C 1
ATOM 627 O O . ALA A 1 83 ? -15.163 -8.093 2.568 1.00 61.19 83 ALA A O 1
ATOM 628 N N . GLN A 1 84 ? -13.799 -9.895 2.373 1.00 60.03 84 GLN A N 1
ATOM 629 C CA . GLN A 1 84 ? -14.790 -10.708 1.690 1.00 60.03 84 GLN A CA 1
ATOM 630 C C . GLN A 1 84 ? -15.971 -10.755 2.636 1.00 60.03 84 GLN A C 1
ATOM 632 O O . GLN A 1 84 ? -15.848 -11.264 3.752 1.00 60.03 84 GLN A O 1
ATOM 637 N N . GLU A 1 85 ? -17.056 -10.104 2.233 1.00 66.44 85 GLU A N 1
ATOM 638 C CA . GLU A 1 85 ? -18.203 -9.923 3.093 1.00 66.44 85 GLU A CA 1
ATOM 639 C C . GLU A 1 85 ? -18.779 -11.320 3.296 1.00 66.44 85 GLU A C 1
ATOM 641 O O . GLU A 1 85 ? -19.303 -11.937 2.365 1.00 66.44 85 GLU A O 1
ATOM 646 N N . ARG A 1 86 ? -18.535 -11.900 4.479 1.00 74.94 86 ARG A N 1
ATOM 647 C CA . ARG A 1 86 ? -19.002 -13.248 4.783 1.00 74.94 86 ARG A CA 1
ATOM 648 C C . ARG A 1 86 ? -20.528 -13.206 4.783 1.00 74.94 86 ARG A C 1
ATOM 650 O O . ARG A 1 86 ? -21.093 -12.439 5.564 1.00 74.94 86 ARG A O 1
ATOM 657 N N . PRO A 1 87 ? -21.198 -14.018 3.949 1.00 77.00 87 PRO A N 1
ATOM 658 C CA . PRO A 1 87 ? -22.648 -14.030 3.913 1.00 77.00 87 PRO A CA 1
ATOM 659 C C . PRO A 1 87 ? -23.213 -14.517 5.250 1.00 77.00 87 PRO A C 1
ATOM 661 O O . PRO A 1 87 ? -22.627 -15.368 5.925 1.00 77.00 87 PRO A O 1
ATOM 664 N N . ILE A 1 88 ? -24.366 -13.962 5.619 1.00 83.69 88 ILE A N 1
ATOM 665 C CA . ILE A 1 88 ? -25.092 -14.321 6.839 1.00 83.69 88 ILE A CA 1
ATOM 666 C C . ILE A 1 88 ? -25.565 -15.774 6.725 1.00 83.69 88 ILE A C 1
ATOM 668 O O . ILE A 1 88 ? -26.117 -16.177 5.699 1.00 83.69 88 ILE A O 1
ATOM 672 N N . ILE A 1 89 ? -25.370 -16.559 7.786 1.00 87.31 89 ILE A N 1
ATOM 673 C CA . ILE A 1 89 ? -25.848 -17.943 7.863 1.00 87.31 89 ILE A CA 1
ATOM 674 C C . ILE A 1 89 ? -27.201 -17.954 8.576 1.00 87.31 89 ILE A C 1
ATOM 676 O O . ILE A 1 89 ? -27.306 -17.484 9.712 1.00 87.31 89 ILE A O 1
ATOM 680 N N . VAL A 1 90 ? -28.216 -18.520 7.921 1.00 91.00 90 VAL A N 1
ATOM 681 C CA . VAL A 1 90 ? -29.573 -18.702 8.456 1.00 91.00 90 VAL A CA 1
ATOM 682 C C . VAL A 1 90 ? -29.929 -20.188 8.557 1.00 91.00 90 VAL A C 1
ATOM 684 O O . VAL A 1 90 ? -29.479 -20.997 7.746 1.00 91.00 90 VAL A O 1
ATOM 687 N N . ASP A 1 91 ? -30.722 -20.555 9.561 1.00 91.31 91 ASP A N 1
ATOM 688 C CA . ASP A 1 91 ? -31.294 -21.897 9.717 1.00 91.31 91 ASP A CA 1
ATOM 689 C C . ASP A 1 91 ? -32.465 -22.136 8.738 1.00 91.31 91 ASP A C 1
ATOM 691 O O . ASP A 1 91 ? -32.984 -21.207 8.116 1.00 91.31 91 ASP A O 1
ATOM 695 N N . ARG A 1 92 ? -32.950 -23.381 8.640 1.00 93.25 92 ARG A N 1
ATOM 696 C CA . ARG A 1 92 ? -34.133 -23.776 7.849 1.00 93.25 92 ARG A CA 1
ATOM 697 C C . ARG A 1 92 ? -35.408 -23.012 8.212 1.00 93.25 92 ARG A C 1
ATOM 699 O O . ARG A 1 92 ? -36.280 -22.854 7.366 1.00 93.25 92 ARG A O 1
ATOM 706 N N . ASN A 1 93 ? -35.498 -22.526 9.446 1.00 92.38 93 ASN A N 1
ATOM 707 C CA . ASN A 1 93 ? -36.608 -21.702 9.925 1.00 92.38 93 ASN A CA 1
ATOM 708 C C . ASN A 1 93 ? -36.387 -20.193 9.694 1.00 92.38 93 ASN A C 1
ATOM 710 O O . ASN A 1 93 ? -37.149 -19.379 10.206 1.00 92.38 93 ASN A O 1
ATOM 714 N N . GLY A 1 94 ? -35.323 -19.801 8.982 1.00 87.12 94 GLY A N 1
ATOM 715 C CA . GLY A 1 94 ? -34.972 -18.400 8.728 1.00 87.12 94 GLY A CA 1
ATOM 716 C C . GLY A 1 94 ? -34.333 -17.673 9.917 1.00 87.12 94 GLY A C 1
ATOM 717 O O . GLY A 1 94 ? -34.178 -16.456 9.875 1.00 87.12 94 GLY A O 1
ATOM 718 N N . VAL A 1 95 ? -33.956 -18.390 10.981 1.00 90.50 95 VAL A N 1
ATOM 719 C CA . VAL A 1 95 ? -33.316 -17.807 12.172 1.00 90.50 95 VAL A CA 1
ATOM 720 C C . VAL A 1 95 ? -31.828 -17.569 11.909 1.00 90.50 95 VAL A C 1
ATOM 722 O O . VAL A 1 95 ? -31.137 -18.452 11.405 1.00 90.50 95 VAL A O 1
ATOM 725 N N . LEU A 1 96 ? -31.323 -16.386 12.261 1.00 87.56 96 LEU A N 1
ATOM 726 C CA . LEU A 1 96 ? -29.921 -16.005 12.078 1.00 87.56 96 LEU A CA 1
ATOM 727 C C . LEU A 1 96 ? -29.010 -16.808 13.022 1.00 87.56 96 LEU A C 1
ATOM 729 O O . LEU A 1 96 ? -29.164 -16.737 14.240 1.00 87.56 96 LEU A O 1
ATOM 733 N N . LEU A 1 97 ? -28.053 -17.551 12.456 1.00 88.06 97 LEU A N 1
ATOM 734 C CA . LEU A 1 97 ? -27.088 -18.373 13.200 1.00 88.06 97 LEU A CA 1
ATOM 735 C C . LEU A 1 97 ? -25.714 -17.712 13.316 1.00 88.06 97 LEU A C 1
ATOM 737 O O . LEU A 1 97 ? -25.084 -17.783 14.368 1.00 88.06 97 LEU A O 1
ATOM 741 N N . ALA A 1 98 ? -25.232 -17.083 12.243 1.00 86.69 98 ALA A N 1
ATOM 742 C CA . ALA A 1 98 ? -23.935 -16.415 12.254 1.00 86.69 98 ALA A CA 1
ATOM 743 C C . ALA A 1 98 ? -23.945 -15.172 11.369 1.00 86.69 98 ALA A C 1
ATOM 745 O O . ALA A 1 98 ? -24.396 -15.207 10.223 1.00 86.69 98 ALA A O 1
ATOM 746 N N . THR A 1 99 ? -23.401 -14.084 11.910 1.00 83.81 99 THR A N 1
ATOM 747 C CA . THR A 1 99 ? -23.172 -12.827 11.200 1.00 83.81 99 THR A CA 1
ATOM 748 C C . THR A 1 99 ? -21.778 -12.303 11.517 1.00 83.81 99 THR A C 1
ATOM 750 O O . THR A 1 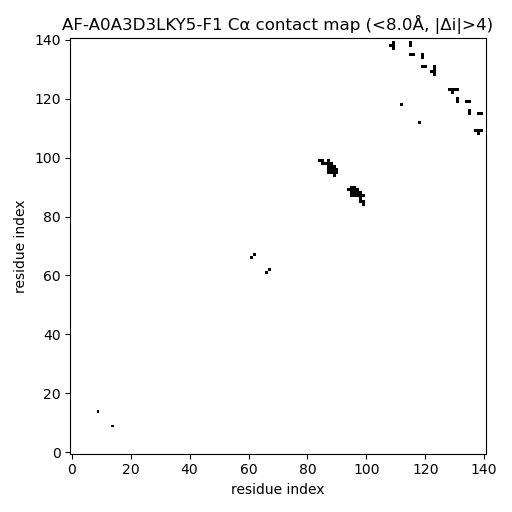99 ? -21.184 -12.648 12.542 1.00 83.81 99 THR A O 1
ATOM 753 N N . GLN A 1 100 ? -21.251 -11.475 10.627 1.00 78.06 100 GLN A N 1
ATOM 754 C CA . GLN A 1 100 ? -19.998 -10.774 10.840 1.00 78.06 100 GLN A CA 1
ATOM 755 C C . GLN A 1 100 ? -20.298 -9.417 11.477 1.00 78.06 100 GLN A C 1
ATOM 757 O O . GLN A 1 100 ? -20.988 -8.589 10.890 1.00 78.06 100 GLN A O 1
ATOM 762 N N . ILE A 1 101 ? -19.776 -9.186 12.681 1.00 81.81 101 ILE A N 1
ATOM 763 C CA . ILE A 1 101 ? -19.881 -7.895 13.363 1.00 81.81 101 ILE A CA 1
ATOM 764 C C . ILE A 1 101 ? -18.530 -7.201 13.247 1.00 81.81 101 ILE A C 1
ATOM 766 O O . ILE A 1 101 ? -17.507 -7.743 13.670 1.00 81.81 101 ILE A O 1
ATOM 770 N N . SER A 1 102 ? -18.527 -6.000 12.678 1.00 75.75 102 SER A N 1
ATOM 771 C CA . SER A 1 102 ? -17.341 -5.150 12.649 1.00 75.75 102 SER A CA 1
ATOM 772 C C . SER A 1 102 ? -17.087 -4.602 14.050 1.00 75.75 102 SER A C 1
ATOM 774 O O . SER A 1 102 ? -17.839 -3.764 14.543 1.00 75.75 102 SER A O 1
ATOM 776 N N . ALA A 1 103 ? -16.035 -5.095 14.700 1.00 79.06 103 ALA A N 1
ATOM 777 C CA . ALA A 1 103 ? -15.577 -4.593 15.987 1.00 79.06 103 ALA A CA 1
ATOM 778 C C . ALA A 1 103 ? -14.405 -3.627 15.783 1.00 79.06 103 ALA A C 1
ATOM 780 O O . ALA A 1 103 ? -13.452 -3.936 15.066 1.00 79.06 103 ALA A O 1
ATOM 781 N N . TYR A 1 104 ? -14.461 -2.475 16.446 1.00 80.75 104 TYR A N 1
ATOM 782 C CA . TYR A 1 104 ? -13.330 -1.557 16.529 1.00 80.75 104 TYR A CA 1
ATOM 783 C C . TYR A 1 104 ? -12.457 -1.949 17.720 1.00 80.75 104 TYR A C 1
ATOM 785 O O . TYR A 1 104 ? -12.965 -2.155 18.823 1.00 80.75 104 TYR A O 1
ATOM 793 N N . ASN A 1 105 ? -11.147 -2.056 17.505 1.00 82.75 105 ASN A N 1
ATOM 794 C CA . ASN A 1 105 ? -10.184 -2.227 18.584 1.00 82.75 105 ASN A CA 1
ATOM 795 C C . ASN A 1 105 ? -9.533 -0.880 18.920 1.00 82.75 105 ASN A C 1
ATOM 797 O O . ASN A 1 105 ? -9.216 -0.081 18.044 1.00 82.75 105 ASN A O 1
ATOM 801 N N . LEU A 1 106 ? -9.339 -0.627 20.211 1.00 82.81 106 LEU A N 1
ATOM 802 C CA . LEU A 1 106 ? -8.559 0.507 20.687 1.00 82.81 106 LEU A CA 1
ATOM 803 C C . LEU A 1 106 ? -7.195 -0.018 21.134 1.00 82.81 106 LEU A C 1
ATOM 805 O O . LEU A 1 106 ? -7.112 -0.829 22.054 1.00 82.81 106 LEU A O 1
ATOM 809 N N . GLY A 1 107 ? -6.137 0.418 20.453 1.00 83.69 107 GLY A N 1
ATOM 810 C CA . GLY A 1 107 ? -4.751 0.120 20.805 1.00 83.69 107 GLY A CA 1
ATOM 811 C C . GLY A 1 107 ? -4.021 1.389 21.228 1.00 83.69 107 GLY A C 1
ATOM 812 O O . GLY A 1 107 ? -4.277 2.460 20.681 1.00 83.69 107 GLY A O 1
ATOM 813 N N . ALA A 1 108 ? -3.102 1.266 22.182 1.00 84.56 108 ALA A N 1
ATOM 814 C CA . ALA A 1 108 ? -2.262 2.365 22.642 1.00 84.56 108 ALA A CA 1
ATOM 815 C C . ALA A 1 108 ? -0.790 1.9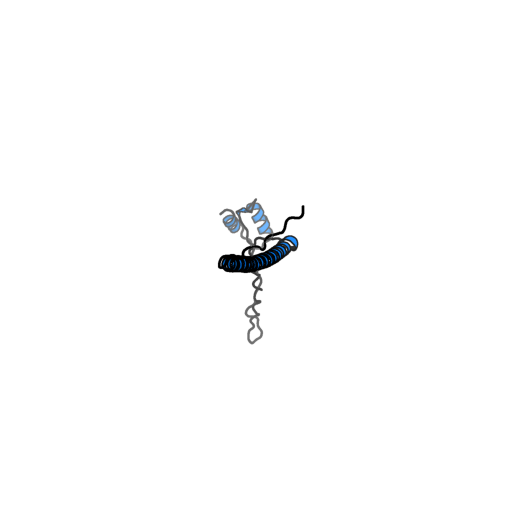35 22.652 1.00 84.56 108 ALA A C 1
ATOM 817 O O . ALA A 1 108 ? -0.473 0.793 22.979 1.00 84.56 108 ALA A O 1
ATOM 818 N N . ASP A 1 109 ? 0.100 2.857 22.286 1.00 85.81 109 ASP A N 1
ATOM 819 C CA . ASP A 1 109 ? 1.553 2.682 22.352 1.00 85.81 109 ASP A CA 1
ATOM 820 C C . ASP A 1 109 ? 2.081 3.476 23.549 1.00 85.81 109 ASP A C 1
ATOM 822 O O . ASP A 1 109 ? 2.091 4.708 23.516 1.00 85.81 109 ASP A O 1
ATOM 826 N N . ALA A 1 110 ? 2.505 2.771 24.603 1.00 83.06 110 ALA A N 1
ATOM 827 C CA . ALA A 1 110 ? 2.909 3.370 25.875 1.00 83.06 110 ALA A CA 1
ATOM 828 C C . ALA A 1 110 ? 4.010 4.432 25.720 1.00 83.06 110 ALA A C 1
ATOM 830 O O . ALA A 1 110 ? 3.995 5.442 26.418 1.00 83.06 110 ALA A O 1
ATOM 831 N N . ARG A 1 111 ? 4.918 4.274 24.746 1.00 83.75 111 ARG A N 1
ATOM 832 C CA . ARG A 1 111 ? 6.037 5.211 24.524 1.00 83.75 111 ARG A CA 1
ATOM 833 C C . ARG A 1 111 ? 5.602 6.574 23.992 1.00 83.75 111 ARG A C 1
ATOM 835 O O . ARG A 1 111 ? 6.388 7.516 24.023 1.00 83.75 111 ARG A O 1
ATOM 842 N N . LYS A 1 112 ? 4.388 6.669 23.450 1.00 85.25 112 LYS A N 1
ATOM 843 C CA . LYS A 1 112 ? 3.834 7.907 22.883 1.00 85.25 112 LYS A CA 1
ATOM 844 C C . LYS A 1 112 ? 2.918 8.644 23.855 1.00 85.25 112 LYS A C 1
ATOM 846 O O . LYS A 1 112 ? 2.448 9.729 23.525 1.00 85.25 112 LYS A O 1
ATOM 851 N N . ILE A 1 113 ? 2.648 8.063 25.021 1.00 85.12 113 ILE A N 1
ATOM 852 C CA . ILE A 1 113 ? 1.769 8.647 26.030 1.00 85.12 113 ILE A CA 1
ATOM 853 C C . ILE A 1 113 ? 2.620 9.519 26.949 1.00 85.12 113 ILE A C 1
ATOM 855 O O . ILE A 1 113 ? 3.549 9.034 27.586 1.00 85.12 113 ILE A O 1
ATOM 859 N N . SER A 1 114 ? 2.312 10.813 27.005 1.00 85.31 114 SER A N 1
ATOM 860 C CA . SER A 1 114 ? 3.021 11.766 27.864 1.00 85.31 114 SER A CA 1
ATOM 861 C C . SER A 1 114 ? 2.669 11.578 29.339 1.00 85.31 114 SER A C 1
ATOM 863 O O . SER A 1 114 ? 3.561 11.510 30.179 1.00 85.31 114 SER A O 1
ATOM 865 N N . ASN A 1 115 ? 1.372 11.490 29.651 1.00 87.12 115 ASN A N 1
ATOM 866 C CA . ASN A 1 115 ? 0.864 11.360 31.011 1.00 87.12 115 ASN A CA 1
ATOM 867 C C . ASN A 1 115 ? -0.093 10.165 31.111 1.00 87.12 115 ASN A C 1
ATOM 869 O O . ASN A 1 115 ? -1.239 10.216 30.655 1.00 87.12 115 ASN A O 1
ATOM 873 N N . VAL A 1 116 ? 0.413 9.060 31.660 1.00 85.38 116 VAL A N 1
ATOM 874 C CA . VAL A 1 116 ? -0.303 7.778 31.734 1.00 85.38 116 VAL A CA 1
ATOM 875 C C . VAL A 1 116 ? -1.529 7.880 32.641 1.00 85.38 116 VAL A C 1
ATOM 877 O O . VAL A 1 116 ? -2.610 7.451 32.241 1.00 85.38 116 VAL A O 1
ATOM 880 N N . ASP A 1 117 ? -1.397 8.499 33.815 1.00 87.12 117 ASP A N 1
ATOM 881 C CA . ASP A 1 117 ? -2.482 8.588 34.799 1.00 87.12 117 ASP A CA 1
ATOM 882 C C . ASP A 1 117 ? -3.654 9.435 34.287 1.00 87.12 117 ASP A C 1
ATOM 884 O O . ASP A 1 117 ? -4.815 9.032 34.403 1.00 87.12 117 ASP A O 1
ATOM 888 N N . GLU A 1 118 ? -3.358 10.571 33.648 1.00 87.81 118 GLU A N 1
ATOM 889 C CA . GLU A 1 118 ? -4.367 11.443 33.033 1.00 87.81 118 GLU A CA 1
ATOM 890 C C . GLU A 1 118 ? -5.076 10.747 31.863 1.00 87.81 118 GLU A C 1
ATOM 892 O O . GLU A 1 118 ? -6.305 10.767 31.767 1.00 87.81 118 GLU A O 1
ATOM 897 N N . THR A 1 119 ? -4.315 10.047 31.015 1.00 88.56 119 THR A N 1
ATOM 898 C CA . THR A 1 119 ? -4.868 9.308 29.870 1.00 88.56 119 THR A CA 1
ATOM 899 C C . THR A 1 119 ? -5.811 8.196 30.331 1.00 88.56 119 THR A C 1
ATOM 901 O O . THR A 1 119 ? -6.897 8.024 29.779 1.00 88.56 119 THR A O 1
ATOM 904 N N . ILE A 1 120 ? -5.434 7.450 31.372 1.00 90.00 120 ILE A N 1
ATOM 905 C CA . ILE A 1 120 ? -6.265 6.388 31.956 1.00 90.00 120 ILE A CA 1
ATOM 906 C C . ILE A 1 120 ? -7.522 6.975 32.604 1.00 90.00 120 ILE A C 1
ATOM 908 O O . ILE A 1 120 ? -8.594 6.377 32.491 1.00 90.00 120 ILE A O 1
ATOM 912 N N . ALA A 1 121 ? -7.416 8.130 33.267 1.00 89.00 121 ALA A N 1
ATOM 913 C CA . ALA A 1 121 ? -8.563 8.800 33.867 1.00 89.00 121 ALA A CA 1
ATOM 914 C C . ALA A 1 121 ? -9.590 9.236 32.814 1.00 89.00 121 ALA A C 1
ATOM 916 O O . ALA A 1 121 ? -10.772 8.934 32.985 1.00 89.00 121 ALA A O 1
ATOM 917 N N . ALA A 1 122 ? -9.131 9.845 31.717 1.00 88.44 122 ALA A N 1
ATOM 918 C CA . ALA A 1 122 ? -9.978 10.242 30.596 1.00 88.44 122 ALA A CA 1
ATOM 919 C C . ALA A 1 122 ? -10.609 9.028 29.887 1.00 88.44 122 ALA A C 1
ATOM 921 O O . ALA A 1 122 ? -11.810 9.007 29.618 1.00 88.44 122 ALA A O 1
ATOM 922 N N . LEU A 1 123 ? -9.833 7.964 29.642 1.00 88.94 123 LEU A N 1
ATOM 923 C CA . LEU A 1 123 ? -10.351 6.732 29.032 1.00 88.94 123 LEU A CA 1
ATOM 924 C C . LEU A 1 123 ? -11.424 6.067 29.896 1.00 88.94 123 LEU A C 1
ATOM 926 O O . LEU A 1 123 ? -12.422 5.578 29.373 1.00 88.94 123 LEU A O 1
ATOM 930 N N . ALA A 1 124 ? -11.244 6.064 31.213 1.00 89.94 124 ALA A N 1
ATOM 931 C CA . ALA A 1 124 ? -12.206 5.480 32.136 1.00 89.94 124 ALA A CA 1
ATOM 932 C C . ALA A 1 124 ? -13.521 6.269 32.235 1.00 89.94 124 ALA A C 1
ATOM 934 O O . ALA A 1 124 ? -14.533 5.696 32.629 1.00 89.94 124 ALA A O 1
ATOM 935 N N . GLU A 1 125 ? -13.509 7.564 31.915 1.00 90.31 125 GLU A N 1
ATOM 936 C CA . GLU A 1 125 ? -14.722 8.381 31.827 1.00 90.31 125 GLU A CA 1
ATOM 937 C C . GLU A 1 125 ? -15.518 8.066 30.551 1.00 90.31 125 GLU A C 1
ATOM 939 O O . GLU A 1 125 ? -16.745 7.998 30.585 1.00 90.31 125 GLU A O 1
ATOM 944 N N . MET A 1 126 ? -14.827 7.807 29.436 1.00 88.56 126 MET A N 1
ATOM 945 C CA . MET A 1 126 ? -15.461 7.561 28.135 1.00 88.56 126 MET A CA 1
ATOM 946 C C . MET A 1 126 ? -15.845 6.091 27.895 1.00 88.56 126 MET A C 1
ATOM 948 O O . MET A 1 126 ? -16.756 5.823 27.109 1.00 88.56 126 MET A O 1
ATOM 952 N N . LEU A 1 127 ? -15.156 5.128 28.522 1.00 87.94 127 LEU A N 1
ATOM 953 C CA . LEU A 1 127 ? -15.374 3.693 28.306 1.00 87.94 127 LEU A CA 1
ATOM 954 C C . LEU A 1 127 ? -16.064 3.035 29.519 1.00 87.94 127 LEU A C 1
ATOM 956 O O . LEU A 1 127 ? -15.419 2.809 30.550 1.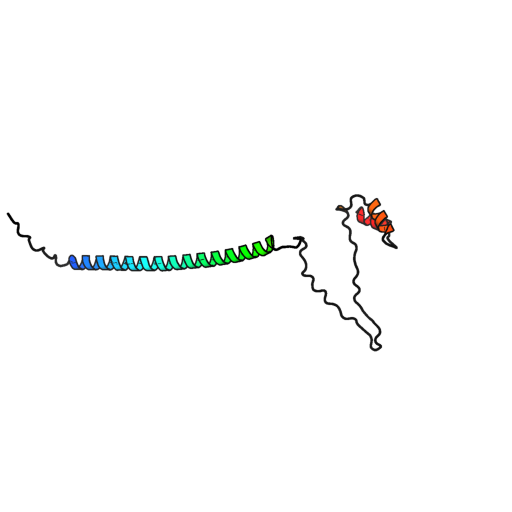00 87.94 127 LEU A O 1
ATOM 960 N N . PRO A 1 128 ? -17.347 2.635 29.406 1.00 84.19 128 PRO A N 1
ATOM 961 C CA . PRO A 1 128 ? -18.038 1.934 30.483 1.00 84.19 128 PRO A CA 1
ATOM 962 C C . PRO A 1 128 ? -17.405 0.554 30.730 1.00 84.19 128 PRO A C 1
ATOM 964 O O . PRO A 1 128 ? -17.191 -0.223 29.802 1.00 84.19 128 PRO A O 1
ATOM 967 N N . GLY A 1 129 ? -17.105 0.238 31.995 1.00 83.75 129 GLY A N 1
ATOM 968 C CA . GLY A 1 129 ? -16.485 -1.039 32.389 1.00 83.75 129 GLY A CA 1
ATOM 969 C C . GLY A 1 129 ? -14.959 -1.105 32.225 1.00 83.75 129 GLY A C 1
ATOM 970 O O . GLY A 1 129 ? -14.379 -2.189 32.296 1.00 83.75 129 GLY A O 1
ATOM 971 N N . PHE A 1 130 ? -14.292 0.031 32.014 1.00 87.19 130 PHE A N 1
ATOM 972 C CA . PHE A 1 130 ? -12.840 0.098 31.870 1.00 87.19 130 PHE A CA 1
ATOM 973 C C . PHE A 1 130 ? -12.095 -0.207 33.185 1.00 87.19 130 PHE A C 1
ATOM 975 O O . PHE A 1 130 ? -12.330 0.418 34.221 1.00 87.19 130 PHE A O 1
ATOM 982 N N . ASN A 1 131 ? -11.153 -1.156 33.146 1.00 87.50 131 ASN A N 1
ATOM 983 C CA . ASN A 1 131 ? -10.347 -1.539 34.307 1.00 87.50 131 ASN A CA 1
ATOM 984 C C . ASN A 1 131 ? -9.057 -0.704 34.385 1.00 87.50 131 ASN A C 1
ATOM 986 O O . ASN A 1 131 ? -8.085 -0.971 33.671 1.00 87.50 131 ASN A O 1
ATOM 990 N N . ARG A 1 132 ? -9.050 0.280 35.292 1.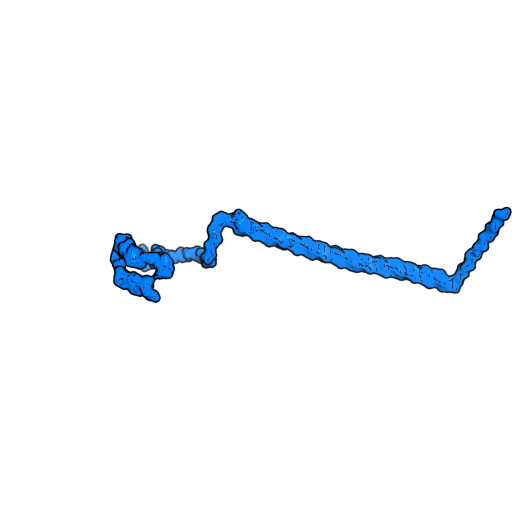00 87.50 132 ARG A N 1
ATOM 991 C CA . ARG A 1 132 ? -7.926 1.208 35.499 1.00 87.50 132 ARG A CA 1
ATOM 992 C C . ARG A 1 132 ? -6.644 0.501 35.942 1.00 87.50 132 ARG A C 1
ATOM 994 O O . ARG A 1 132 ? -5.598 0.733 35.348 1.00 87.50 132 ARG A O 1
ATOM 1001 N N . GLU A 1 133 ? -6.719 -0.392 36.928 1.00 86.06 133 GLU A N 1
ATOM 1002 C CA . GLU A 1 133 ? -5.544 -1.097 37.472 1.00 86.06 133 GLU A CA 1
ATOM 1003 C C . GLU A 1 133 ? -4.808 -1.895 36.391 1.00 86.06 133 GLU A C 1
ATOM 1005 O O . GLU A 1 133 ? -3.578 -1.883 36.299 1.00 86.06 133 GLU A O 1
ATOM 1010 N N . LYS A 1 134 ? -5.575 -2.552 35.517 1.00 85.94 134 LYS A N 1
ATOM 1011 C CA . LYS A 1 134 ? -5.024 -3.325 34.406 1.00 85.94 134 LYS A CA 1
ATOM 1012 C C . LYS A 1 134 ? -4.354 -2.427 33.362 1.00 85.94 134 LYS A C 1
ATOM 1014 O O . LYS A 1 134 ? -3.299 -2.790 32.849 1.00 85.94 134 LYS A O 1
ATOM 1019 N N . ALA A 1 135 ? -4.943 -1.268 33.065 1.00 86.69 135 ALA A N 1
ATOM 1020 C CA . ALA A 1 135 ? -4.381 -0.305 32.121 1.00 86.69 135 ALA A CA 1
ATOM 1021 C C . ALA A 1 135 ? -3.056 0.289 32.624 1.00 86.69 135 ALA A C 1
ATOM 1023 O O . ALA A 1 135 ? -2.089 0.323 31.865 1.00 86.69 135 ALA A O 1
ATOM 1024 N N . ILE A 1 136 ? -2.979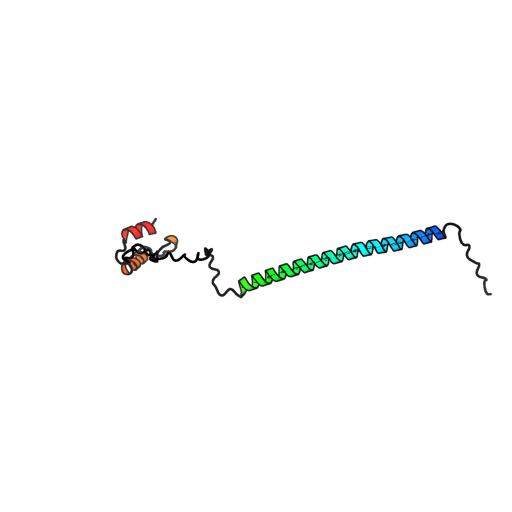 0.654 33.910 1.00 86.94 136 ILE A N 1
ATOM 1025 C CA . ILE A 1 136 ? -1.746 1.160 34.540 1.00 86.94 136 ILE A CA 1
ATOM 1026 C C . ILE A 1 136 ? -0.625 0.125 34.397 1.00 86.94 136 ILE A C 1
ATOM 1028 O O . ILE A 1 136 ? 0.488 0.459 33.998 1.00 86.94 136 ILE A O 1
ATOM 1032 N N . ARG A 1 137 ? -0.926 -1.155 34.654 1.00 86.25 137 ARG A N 1
ATOM 1033 C CA . ARG A 1 137 ? 0.057 -2.239 34.530 1.00 86.25 137 ARG A CA 1
ATOM 1034 C C . ARG A 1 137 ? 0.608 -2.394 33.109 1.00 86.25 137 ARG A C 1
ATOM 1036 O O . ARG A 1 137 ? 1.790 -2.679 32.965 1.00 86.25 137 ARG A O 1
ATOM 1043 N N . TYR A 1 138 ? -0.228 -2.255 32.081 1.00 85.50 138 TYR A N 1
ATOM 1044 C CA . TYR A 1 138 ? 0.217 -2.406 30.691 1.00 85.50 138 TYR A CA 1
ATOM 1045 C C . TYR A 1 138 ? 0.937 -1.176 30.142 1.00 85.50 138 TYR A C 1
ATOM 1047 O O . TYR A 1 138 ? 1.755 -1.326 29.244 1.00 85.50 138 TYR A O 1
ATOM 1055 N N . LEU A 1 139 ? 0.634 0.018 30.656 1.00 84.31 139 LEU A N 1
ATOM 1056 C CA . LEU A 1 139 ? 1.244 1.263 30.187 1.00 84.31 139 LEU A CA 1
ATOM 1057 C C . LEU A 1 139 ? 2.546 1.618 30.920 1.00 84.31 139 LEU A C 1
ATOM 1059 O O . LEU A 1 139 ? 3.359 2.345 30.361 1.00 84.31 139 LEU A O 1
ATOM 1063 N N . ASN A 1 140 ? 2.765 1.082 32.126 1.00 81.06 140 ASN A N 1
ATOM 1064 C CA . ASN A 1 140 ? 4.009 1.253 32.890 1.00 81.06 140 ASN A CA 1
ATOM 1065 C C . ASN A 1 140 ? 5.031 0.113 32.704 1.00 81.06 140 ASN A C 1
ATOM 1067 O O . ASN A 1 140 ? 6.097 0.163 33.317 1.00 81.06 140 ASN A O 1
ATOM 1071 N N . SER A 1 141 ? 4.706 -0.924 31.919 1.00 68.75 141 SER A N 1
ATOM 1072 C CA . SER A 1 141 ? 5.614 -2.040 31.600 1.00 68.75 141 SER A CA 1
ATOM 1073 C C . SER A 1 141 ? 6.365 -1.810 30.298 1.00 68.75 141 SER A C 1
ATOM 1075 O O . SER A 1 141 ? 7.495 -2.342 30.224 1.00 68.75 141 SER A O 1
#

Foldseek 3Di:
DDDDDDDDPDDPPPVVVVVVVVVVVVVVVVVVVVVVVVVVVVVVVVVVVVVVVVVVVVVVVCCCPVVPPDPPPPPPPPPVPVPPQDDFDADPVRHTDDHDDDDDDDDDDLVPDPDQLVVLVVCPVVDPPDDSVVSCVVSVD

Mean predicted aligned error: 18.42 Å

Radius of gyration: 44.39 Å; Cα contacts (8 Å, |Δi|>4): 40; chains: 1; bounding box: 97×52×117 Å

Sequence (141 aa):
MRGEVMPSLIRPGGDLVEATNAQLGIRLGDLEGHAVDITRRRIWLAIWVFTLIFILLGARLANLTVGGDGPMSATRSVLPQTAQERPIIVDRNGVLLATQISAYNLGADARKISNVDETIAALAEMLPGFNREKAIRYLNS

Solvent-accessible surface area (backbone atoms only — not comparable to full-atom values): 9050 Å² total; per-residue (Å²): 141,79,84,84,80,80,83,80,82,80,59,92,72,55,61,61,54,51,52,51,50,54,51,48,52,54,51,49,54,50,52,52,50,53,54,49,50,56,51,52,52,51,51,52,51,50,50,52,53,52,51,52,53,52,50,51,51,50,51,52,49,46,47,62,68,75,66,49,93,56,84,88,60,88,60,82,67,67,68,75,65,70,71,75,78,67,76,69,42,60,47,98,86,67,47,82,74,46,76,81,76,91,76,86,82,90,84,85,63,53,92,76,52,90,52,64,69,62,51,50,53,55,48,48,73,75,35,90,90,58,61,61,73,62,50,53,58,65,53,76,105

pLDDT: mean 78.19, std 13.82, range [45.28, 98.0]